Protein AF-A0A401MTK4-F1 (afdb_monomer_lite)

Structure (mmCIF, N/CA/C/O backbone):
data_AF-A0A401MTK4-F1
#
_entry.id   AF-A0A401MTK4-F1
#
loop_
_atom_site.group_PDB
_atom_site.id
_atom_site.type_symbol
_atom_site.label_atom_id
_atom_site.label_alt_id
_atom_site.label_comp_id
_atom_site.label_asym_id
_atom_site.label_entity_id
_atom_site.label_seq_id
_atom_site.pdbx_PDB_ins_code
_atom_site.Cartn_x
_atom_site.Cartn_y
_atom_site.Cartn_z
_atom_site.occupancy
_atom_site.B_iso_or_equiv
_atom_site.auth_seq_id
_atom_site.auth_comp_id
_atom_site.auth_asym_id
_atom_site.auth_atom_id
_atom_site.pdbx_PDB_model_num
ATOM 1 N N . MET A 1 1 ? -5.168 1.038 17.401 1.00 75.38 1 MET A N 1
ATOM 2 C CA . MET A 1 1 ? -4.964 1.271 15.960 1.00 75.38 1 MET A CA 1
ATOM 3 C C . MET A 1 1 ? -3.883 0.326 15.489 1.00 75.38 1 MET A C 1
ATOM 5 O O . MET A 1 1 ? -2.798 0.343 16.060 1.00 75.38 1 MET A O 1
ATOM 9 N N . GLU A 1 2 ? -4.207 -0.512 14.514 1.00 85.44 2 GLU A N 1
ATOM 10 C CA . GLU A 1 2 ? -3.263 -1.428 13.870 1.00 85.44 2 GLU A CA 1
ATOM 11 C C . GLU A 1 2 ? -2.859 -0.845 12.517 1.00 85.44 2 GLU A C 1
ATOM 13 O O . GLU A 1 2 ? -3.695 -0.261 11.828 1.00 85.44 2 GLU A O 1
ATOM 18 N N . VAL A 1 3 ? -1.583 -0.963 12.153 1.00 85.94 3 VAL A N 1
ATOM 19 C CA . VAL A 1 3 ? -1.056 -0.510 10.862 1.00 85.94 3 VAL A CA 1
ATOM 20 C C . VAL A 1 3 ? -0.206 -1.632 10.281 1.00 85.94 3 VAL A C 1
ATOM 22 O O . VAL A 1 3 ? 0.667 -2.158 10.970 1.00 85.94 3 VAL A O 1
ATOM 25 N N . SER A 1 4 ? -0.439 -1.977 9.017 1.00 86.81 4 SER A N 1
ATOM 26 C CA . SER A 1 4 ? 0.327 -2.978 8.278 1.00 86.81 4 SER A CA 1
ATOM 27 C C . SER A 1 4 ? 0.837 -2.429 6.943 1.00 86.81 4 SER A C 1
ATOM 29 O O . SER A 1 4 ? 0.211 -1.586 6.295 1.00 86.81 4 SER A O 1
ATOM 31 N N . GLY A 1 5 ? 2.016 -2.904 6.537 1.00 87.69 5 GLY A N 1
ATOM 32 C CA . GLY A 1 5 ? 2.733 -2.445 5.348 1.00 87.69 5 GLY A CA 1
ATOM 33 C C . GLY A 1 5 ? 4.020 -1.663 5.658 1.00 87.69 5 GLY A C 1
ATOM 34 O O . GLY A 1 5 ? 4.431 -1.580 6.815 1.00 87.69 5 GLY A O 1
ATOM 35 N N . PRO A 1 6 ? 4.686 -1.107 4.629 1.00 91.44 6 PRO A N 1
ATOM 36 C CA . PRO A 1 6 ? 4.268 -1.116 3.230 1.00 91.44 6 PRO A CA 1
ATOM 37 C C . PRO A 1 6 ? 4.324 -2.514 2.608 1.00 91.44 6 PRO A C 1
ATOM 39 O O . PRO A 1 6 ? 5.186 -3.328 2.947 1.00 91.44 6 PRO A O 1
ATOM 42 N N . PHE A 1 7 ? 3.413 -2.775 1.682 1.00 90.94 7 PHE A N 1
ATOM 43 C CA . PHE A 1 7 ? 3.381 -3.989 0.876 1.00 90.94 7 PHE A CA 1
ATOM 44 C C . PHE A 1 7 ? 3.067 -3.651 -0.583 1.00 90.94 7 PHE A C 1
ATOM 46 O O . PHE A 1 7 ? 2.560 -2.570 -0.900 1.00 90.94 7 PHE A O 1
ATOM 53 N N . ARG A 1 8 ? 3.360 -4.590 -1.474 1.00 89.69 8 ARG A N 1
ATOM 54 C CA . ARG A 1 8 ? 2.911 -4.582 -2.870 1.00 89.69 8 ARG A CA 1
ATOM 55 C C . ARG A 1 8 ? 2.005 -5.779 -3.115 1.00 89.69 8 ARG A C 1
ATOM 57 O O . ARG A 1 8 ? 2.086 -6.770 -2.394 1.00 89.69 8 ARG A O 1
ATOM 64 N N . ASP A 1 9 ? 1.170 -5.680 -4.133 1.00 83.88 9 ASP A N 1
ATOM 65 C CA . ASP A 1 9 ? 0.361 -6.803 -4.594 1.00 83.88 9 ASP A CA 1
ATOM 66 C C . ASP A 1 9 ? 1.176 -7.695 -5.548 1.00 83.88 9 ASP A C 1
ATOM 68 O O . ASP A 1 9 ? 1.879 -7.170 -6.414 1.00 83.88 9 ASP A O 1
ATOM 72 N N . GLU A 1 10 ? 1.097 -9.021 -5.409 1.00 79.81 10 GLU A N 1
ATOM 73 C CA . GLU A 1 10 ? 1.789 -9.966 -6.311 1.00 79.81 10 GLU A CA 1
ATOM 74 C C . GLU A 1 10 ? 1.328 -9.863 -7.767 1.00 79.81 10 GLU A C 1
ATOM 76 O O . GLU A 1 10 ? 2.110 -10.115 -8.683 1.00 79.81 10 GLU A O 1
ATOM 81 N N . THR A 1 11 ? 0.071 -9.488 -7.994 1.00 75.00 11 THR A N 1
ATOM 82 C CA . THR A 1 11 ? -0.554 -9.441 -9.321 1.00 75.00 11 THR A CA 1
ATOM 83 C C . THR A 1 11 ? -0.434 -8.071 -9.988 1.00 75.00 11 THR A C 1
ATOM 85 O O . THR A 1 11 ? -0.789 -7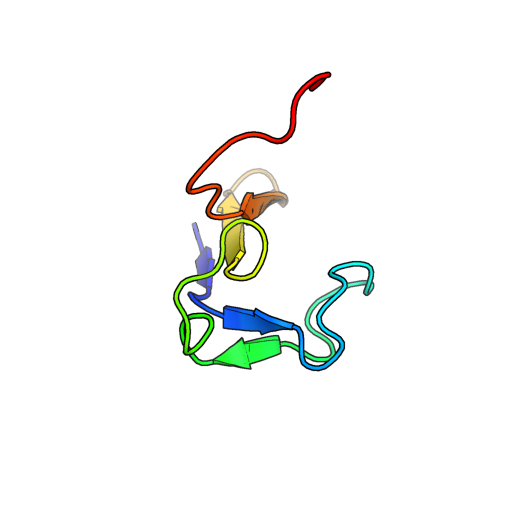.918 -11.155 1.00 75.00 11 THR A O 1
ATOM 88 N N . GLY A 1 12 ? 0.056 -7.058 -9.263 1.00 66.00 12 GLY A N 1
ATOM 89 C CA . GLY A 1 12 ? 0.138 -5.673 -9.737 1.00 66.00 12 GLY A CA 1
ATOM 90 C C . GLY A 1 12 ? -1.209 -4.937 -9.780 1.00 66.00 12 GLY A C 1
ATOM 91 O O . GLY A 1 12 ? -1.230 -3.733 -10.032 1.00 66.00 12 GLY A O 1
ATOM 92 N N . ALA A 1 13 ? -2.322 -5.618 -9.490 1.00 67.00 13 ALA A N 1
ATOM 93 C CA . ALA A 1 13 ? -3.656 -5.041 -9.405 1.00 67.00 13 ALA A CA 1
ATOM 94 C C . ALA A 1 13 ? -4.257 -5.328 -8.025 1.00 67.00 13 ALA A C 1
ATOM 96 O O . ALA A 1 13 ? -4.648 -6.448 -7.711 1.00 67.00 13 ALA A O 1
ATOM 97 N N . PHE A 1 14 ? -4.355 -4.291 -7.194 1.00 66.00 14 PHE A N 1
ATOM 98 C CA . PHE A 1 14 ? -4.965 -4.422 -5.877 1.00 66.00 14 PHE A CA 1
ATOM 99 C C . PHE A 1 14 ? -6.487 -4.529 -6.016 1.00 66.00 14 PHE A C 1
ATOM 101 O O . PHE A 1 14 ? -7.149 -3.522 -6.254 1.00 66.00 14 PHE A O 1
ATOM 108 N N . HIS A 1 15 ? -7.039 -5.739 -5.909 1.00 60.81 15 HIS A N 1
ATOM 109 C CA . HIS A 1 15 ? -8.491 -5.974 -5.930 1.00 60.81 15 HIS A CA 1
ATOM 110 C C . HIS A 1 15 ? -8.898 -7.254 -5.172 1.00 60.81 15 HIS A C 1
ATOM 112 O O . HIS A 1 15 ? -9.897 -7.893 -5.503 1.00 60.81 15 HIS A O 1
ATOM 118 N N . HIS A 1 16 ? -8.122 -7.647 -4.157 1.00 62.19 16 HIS A N 1
ATOM 119 C CA . HIS A 1 16 ? -8.395 -8.854 -3.369 1.00 62.19 16 HIS A CA 1
ATOM 120 C C . HIS A 1 16 ? -9.147 -8.518 -2.085 1.00 62.19 16 HIS A C 1
ATOM 122 O O . HIS A 1 16 ? -8.889 -7.506 -1.437 1.00 62.19 16 HIS A O 1
ATOM 128 N N . VAL A 1 17 ? -10.074 -9.393 -1.701 1.00 63.38 17 VAL A N 1
ATOM 129 C CA . VAL A 1 17 ? -10.718 -9.326 -0.386 1.00 63.38 17 VAL A CA 1
ATOM 130 C C . VAL A 1 17 ? -9.687 -9.726 0.673 1.00 63.38 17 VAL A C 1
ATOM 132 O O . VAL A 1 17 ? -9.136 -10.823 0.620 1.00 63.38 17 VAL A O 1
ATOM 135 N N . GLY A 1 18 ? -9.445 -8.846 1.646 1.00 68.50 18 GLY A N 1
ATOM 136 C CA . GLY A 1 18 ? -8.547 -9.109 2.772 1.00 68.50 18 GLY A CA 1
ATOM 137 C C . GLY A 1 18 ? -7.057 -8.942 2.447 1.00 68.50 18 GLY A C 1
ATOM 138 O O . GLY A 1 18 ? -6.640 -7.986 1.788 1.00 68.50 18 GLY A O 1
ATOM 139 N N . ASP A 1 19 ? -6.241 -9.854 2.978 1.00 69.44 19 ASP A N 1
ATOM 140 C CA . ASP A 1 19 ? -4.773 -9.749 3.002 1.00 69.44 19 ASP A CA 1
ATOM 141 C C . ASP A 1 19 ? -4.075 -10.669 1.985 1.00 69.44 19 ASP A C 1
ATOM 143 O O . ASP A 1 19 ? -2.848 -10.779 1.965 1.00 69.44 19 ASP A O 1
ATOM 147 N N . SER A 1 20 ? -4.847 -11.346 1.134 1.00 73.62 20 SER A N 1
ATOM 148 C CA . SER A 1 20 ? -4.322 -12.256 0.116 1.00 73.62 20 SER A CA 1
ATOM 149 C C . SER A 1 20 ? -3.391 -11.524 -0.857 1.00 73.62 20 SER A C 1
ATOM 151 O O . SER A 1 20 ? -3.681 -10.400 -1.259 1.00 73.62 20 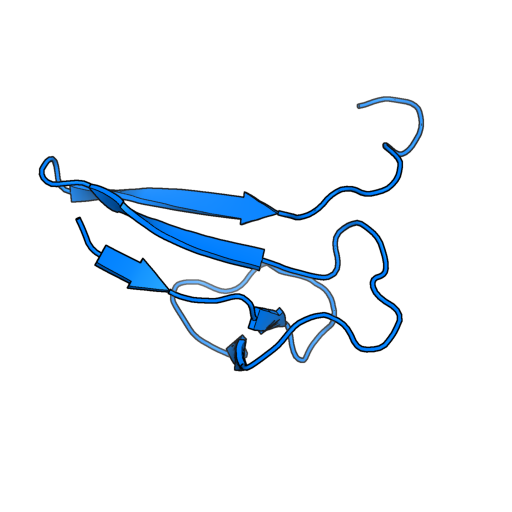SER A O 1
ATOM 153 N N . HIS A 1 21 ? -2.292 -12.177 -1.252 1.00 79.81 21 HIS A N 1
ATOM 154 C CA . HIS A 1 21 ? -1.324 -11.676 -2.245 1.00 79.81 21 HIS A CA 1
ATOM 155 C C . HIS A 1 21 ? -0.545 -10.408 -1.845 1.00 79.81 21 HIS A C 1
ATOM 157 O O . HIS A 1 21 ? 0.081 -9.766 -2.693 1.00 79.81 21 HIS A O 1
ATOM 163 N N . ARG A 1 22 ? -0.525 -10.045 -0.552 1.00 88.19 22 ARG A N 1
ATOM 164 C CA . ARG A 1 22 ? 0.353 -8.982 -0.045 1.00 88.19 22 ARG A CA 1
ATOM 165 C C . ARG A 1 22 ? 1.782 -9.487 0.102 1.00 88.19 22 ARG A C 1
ATOM 167 O O . ARG A 1 22 ? 2.069 -10.312 0.968 1.00 88.19 22 ARG A O 1
ATOM 174 N N . VAL A 1 23 ? 2.701 -8.911 -0.666 1.00 89.25 23 VAL A N 1
ATOM 175 C CA . VAL A 1 23 ? 4.139 -9.111 -0.465 1.00 89.25 23 VAL A CA 1
ATOM 176 C C . VAL A 1 23 ? 4.699 -7.977 0.380 1.00 89.25 23 VAL A C 1
ATOM 178 O O . VAL A 1 23 ? 4.583 -6.817 -0.028 1.00 89.25 23 VAL A O 1
ATOM 181 N N . PRO A 1 24 ? 5.367 -8.273 1.509 1.00 90.81 24 PRO A N 1
ATOM 182 C CA . PRO A 1 24 ? 6.050 -7.255 2.290 1.00 90.81 24 PRO A CA 1
ATOM 183 C C . PRO A 1 24 ? 7.031 -6.428 1.449 1.00 90.81 24 PRO A C 1
ATOM 185 O O . PRO A 1 24 ? 7.760 -6.946 0.594 1.00 90.81 24 PRO A O 1
ATOM 188 N N . GLY A 1 25 ? 7.072 -5.131 1.739 1.00 88.69 25 GLY A N 1
ATOM 189 C CA . GLY A 1 25 ? 7.973 -4.179 1.108 1.00 88.69 25 GLY A CA 1
ATOM 190 C C . GLY A 1 25 ? 7.335 -3.368 -0.016 1.00 88.69 25 GLY A C 1
ATOM 191 O O . GLY A 1 25 ? 6.289 -3.699 -0.570 1.00 88.69 25 GLY A O 1
ATOM 192 N N . VAL A 1 26 ? 8.007 -2.268 -0.345 1.00 89.38 26 VAL A N 1
ATOM 193 C CA . VAL A 1 26 ? 7.606 -1.352 -1.418 1.00 89.38 26 VAL A CA 1
ATOM 194 C C . VAL A 1 26 ? 7.687 -2.016 -2.795 1.00 89.38 26 VAL A C 1
ATOM 196 O O . VAL A 1 26 ? 8.413 -2.995 -2.989 1.00 89.38 26 VAL A O 1
ATOM 199 N N . HIS A 1 27 ? 6.987 -1.448 -3.778 1.00 85.56 27 HIS A N 1
ATOM 200 C CA . HIS A 1 27 ? 7.215 -1.790 -5.181 1.00 85.56 27 HIS A CA 1
ATOM 201 C C . HIS A 1 27 ? 8.699 -1.553 -5.530 1.00 85.56 27 HIS A C 1
ATOM 203 O O . HIS A 1 27 ? 9.193 -0.459 -5.237 1.00 85.56 27 HIS A O 1
ATOM 209 N N . PRO A 1 28 ? 9.420 -2.514 -6.147 1.00 85.50 28 PRO A N 1
ATOM 210 C CA . PRO A 1 28 ? 10.864 -2.403 -6.392 1.00 85.50 28 PRO A CA 1
ATOM 211 C C . PRO A 1 28 ? 11.263 -1.136 -7.154 1.00 85.50 28 PRO A C 1
ATOM 213 O O . PRO A 1 28 ? 12.238 -0.477 -6.811 1.00 85.50 28 PRO A O 1
ATOM 216 N N . GLU A 1 29 ? 10.452 -0.751 -8.137 1.00 87.25 29 GLU A N 1
ATOM 217 C CA . GLU A 1 29 ? 10.666 0.452 -8.954 1.00 87.25 29 GLU A CA 1
ATOM 218 C C . GLU A 1 29 ? 10.093 1.732 -8.325 1.00 87.25 29 GLU A C 1
ATOM 220 O O . GLU A 1 29 ? 1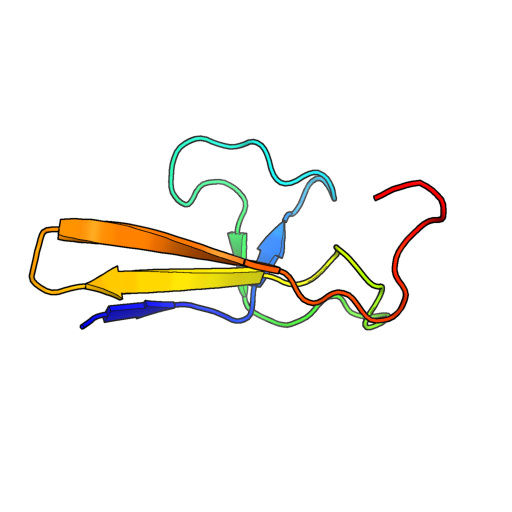0.144 2.797 -8.930 1.00 87.25 29 GLU A O 1
ATOM 225 N N . ARG A 1 30 ? 9.492 1.640 -7.128 1.00 83.44 30 ARG A N 1
ATOM 226 C CA . ARG A 1 30 ? 8.711 2.717 -6.489 1.00 83.44 30 ARG A CA 1
ATOM 227 C C . ARG A 1 30 ? 7.665 3.341 -7.421 1.00 83.44 30 ARG A C 1
ATOM 229 O O . ARG A 1 30 ? 7.354 4.524 -7.305 1.00 83.44 30 ARG A O 1
ATOM 236 N N . ALA A 1 31 ? 7.120 2.526 -8.324 1.00 80.38 31 ALA A N 1
ATOM 237 C CA . ALA A 1 31 ? 6.075 2.937 -9.242 1.00 80.38 31 ALA A CA 1
ATOM 238 C C . ALA A 1 31 ? 4.865 3.474 -8.463 1.00 80.38 31 ALA A C 1
ATOM 240 O O . ALA A 1 31 ? 4.445 2.892 -7.452 1.00 80.38 31 ALA A O 1
ATOM 241 N N . GLY A 1 32 ? 4.299 4.583 -8.946 1.00 83.38 32 GLY A N 1
ATOM 242 C CA . GLY A 1 32 ? 3.012 5.075 -8.471 1.00 83.38 32 GLY A CA 1
ATOM 243 C C . GLY A 1 32 ? 1.951 3.987 -8.600 1.00 83.38 32 GLY A C 1
ATOM 244 O O . GLY A 1 32 ? 2.010 3.153 -9.498 1.00 83.38 32 GLY A O 1
ATOM 245 N N . TYR A 1 33 ? 1.000 3.977 -7.672 1.00 86.00 33 TYR A N 1
ATOM 246 C CA . TYR A 1 33 ? -0.053 2.970 -7.558 1.00 86.00 33 TYR A CA 1
ATOM 247 C C . TYR A 1 33 ? 0.419 1.546 -7.192 1.00 86.00 33 TYR A C 1
ATOM 249 O O . TYR A 1 33 ? -0.432 0.692 -6.961 1.00 86.00 33 TYR A O 1
ATOM 257 N N . GLY A 1 34 ? 1.726 1.280 -7.058 1.00 87.38 34 GLY A N 1
ATOM 258 C CA . GLY A 1 34 ? 2.265 -0.066 -6.795 1.00 87.38 34 GLY A CA 1
ATOM 259 C C . GLY A 1 34 ? 2.577 -0.403 -5.331 1.00 87.38 34 GLY A C 1
ATOM 260 O O . GLY A 1 34 ? 2.958 -1.534 -5.037 1.00 87.38 34 GLY A O 1
ATOM 261 N N . THR A 1 35 ? 2.474 0.558 -4.407 1.00 89.50 35 THR A N 1
ATOM 262 C CA . THR A 1 35 ? 2.752 0.355 -2.971 1.00 89.50 35 THR A CA 1
ATOM 263 C C . THR A 1 35 ? 1.549 0.751 -2.130 1.00 89.50 35 THR A C 1
ATOM 265 O O . THR A 1 35 ? 0.944 1.799 -2.370 1.00 89.50 35 THR A O 1
ATOM 268 N N . PHE A 1 36 ? 1.258 -0.054 -1.112 1.00 90.50 36 PHE A N 1
ATOM 269 C CA . PHE A 1 36 ? 0.083 0.074 -0.262 1.00 90.50 36 PHE A CA 1
ATOM 270 C C . PHE A 1 36 ? 0.430 -0.047 1.225 1.00 90.50 36 PHE A C 1
ATOM 272 O O . PHE A 1 36 ? 1.451 -0.630 1.598 1.00 90.50 36 PHE A O 1
ATOM 279 N N . ALA A 1 37 ? -0.442 0.490 2.072 1.00 90.88 37 ALA A N 1
ATOM 280 C CA . ALA A 1 37 ? -0.486 0.242 3.509 1.00 90.88 37 ALA A CA 1
ATOM 281 C C . ALA A 1 37 ? -1.948 0.118 3.950 1.00 90.88 37 ALA A C 1
ATOM 283 O O . ALA A 1 37 ? -2.838 0.673 3.303 1.00 90.88 37 ALA A O 1
ATOM 284 N N . ALA A 1 38 ? -2.196 -0.593 5.042 1.00 90.19 38 ALA A N 1
ATOM 285 C CA . ALA A 1 38 ? -3.526 -0.735 5.613 1.00 90.19 38 ALA A CA 1
ATOM 286 C C . ALA A 1 38 ? -3.514 -0.312 7.082 1.00 90.19 38 ALA A C 1
ATOM 288 O O . ALA A 1 38 ? -2.516 -0.495 7.783 1.00 90.19 38 ALA A O 1
ATOM 289 N N . SER A 1 39 ? -4.618 0.251 7.557 1.00 90.00 39 SER A N 1
ATOM 290 C CA . SER A 1 39 ? -4.819 0.499 8.978 1.00 90.00 39 SER A CA 1
ATOM 291 C C . SER A 1 39 ? -6.233 0.160 9.412 1.00 90.00 39 SER A C 1
ATOM 293 O O . SER A 1 39 ? -7.182 0.237 8.636 1.00 90.00 39 SER A O 1
ATOM 295 N N . LYS A 1 40 ? -6.358 -0.208 10.684 1.00 91.50 40 LYS A N 1
ATOM 296 C CA . LYS A 1 40 ? -7.639 -0.420 11.345 1.00 91.50 40 LYS A CA 1
ATOM 297 C C . LYS A 1 40 ? -7.752 0.514 12.537 1.00 91.50 40 LYS A C 1
ATOM 299 O O . LYS A 1 40 ? -6.892 0.502 13.433 1.00 91.50 40 LYS A O 1
ATOM 304 N N . ASP A 1 41 ? -8.780 1.351 12.526 1.00 90.38 41 ASP A N 1
ATOM 305 C CA . ASP A 1 41 ? -9.071 2.247 13.641 1.00 90.38 41 ASP A CA 1
ATOM 306 C C . ASP A 1 41 ? -9.830 1.524 14.770 1.00 90.38 41 ASP A C 1
ATOM 308 O O . ASP A 1 41 ? -10.126 0.331 14.690 1.00 90.38 41 ASP A O 1
ATOM 312 N N . LEU A 1 42 ? -10.048 2.221 15.889 1.00 94.19 42 LEU A N 1
ATOM 313 C CA . LEU A 1 42 ? -10.723 1.645 17.061 1.00 94.19 42 LEU A CA 1
ATOM 314 C C . LEU A 1 42 ? -12.229 1.461 16.850 1.00 94.19 42 LEU A C 1
ATOM 316 O O . LEU A 1 42 ? -12.834 0.643 17.539 1.00 94.19 42 LEU A O 1
ATOM 320 N N . ASP A 1 43 ? -12.800 2.183 15.889 1.00 93.50 43 ASP A N 1
ATOM 321 C CA . ASP A 1 43 ? -14.214 2.101 15.534 1.00 93.50 43 ASP A CA 1
ATOM 322 C C . ASP A 1 43 ? -14.486 0.919 14.587 1.00 93.50 43 ASP A C 1
ATOM 324 O O . ASP A 1 43 ? -15.634 0.594 14.289 1.00 93.50 43 ASP A O 1
ATOM 328 N N . GLY A 1 44 ? -13.425 0.230 14.154 1.00 88.81 44 GLY A N 1
ATOM 329 C CA . GLY A 1 44 ? -13.494 -0.941 13.295 1.00 88.81 44 GLY A CA 1
ATOM 330 C C . GLY A 1 44 ? -13.483 -0.614 11.807 1.00 88.81 44 GLY A C 1
ATOM 331 O O . GLY A 1 44 ? -13.641 -1.542 11.013 1.00 88.81 44 GLY A O 1
ATOM 332 N N . ASN A 1 45 ? -13.264 0.645 11.412 1.00 90.00 45 ASN A N 1
ATOM 333 C CA . ASN A 1 45 ? -13.083 0.976 10.004 1.00 90.00 45 ASN A CA 1
ATOM 334 C C . ASN A 1 45 ? -11.701 0.527 9.532 1.00 90.00 45 ASN A C 1
ATOM 336 O O . ASN A 1 45 ? -10.693 0.646 10.240 1.00 90.00 45 ASN A O 1
ATO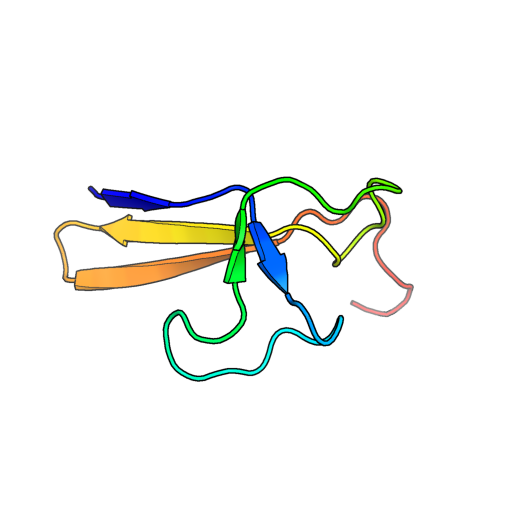M 340 N N . GLU A 1 46 ? -11.665 0.054 8.293 1.00 88.81 46 GLU A N 1
ATOM 341 C CA . GLU A 1 46 ? -10.452 -0.378 7.618 1.00 88.81 46 GLU A CA 1
ATOM 342 C C . GLU A 1 46 ? -10.109 0.622 6.520 1.00 88.81 46 GLU A C 1
ATOM 344 O O . GLU A 1 46 ? -10.914 0.926 5.638 1.00 88.81 46 GLU A O 1
ATOM 349 N N . TRP A 1 47 ? -8.895 1.149 6.590 1.00 87.38 47 TRP A N 1
ATOM 350 C CA . TRP A 1 47 ? -8.380 2.143 5.668 1.00 87.38 47 TRP A CA 1
ATOM 351 C C . TRP A 1 47 ? -7.276 1.529 4.821 1.00 87.38 47 TRP A C 1
ATOM 353 O O . TRP A 1 47 ? -6.346 0.916 5.344 1.00 87.38 47 TRP A O 1
ATOM 363 N N . PHE A 1 48 ? -7.342 1.762 3.511 1.00 86.75 48 PHE A N 1
ATOM 364 C CA . PHE A 1 48 ? -6.260 1.454 2.582 1.00 86.75 48 PHE A CA 1
ATOM 365 C C . PHE A 1 48 ? -5.623 2.734 2.068 1.00 86.75 48 PHE A C 1
ATOM 367 O O . PHE A 1 48 ? -6.296 3.649 1.594 1.00 86.75 48 PHE A O 1
ATOM 374 N N . LEU A 1 49 ? -4.300 2.775 2.139 1.00 88.81 49 LEU A N 1
ATOM 375 C CA . L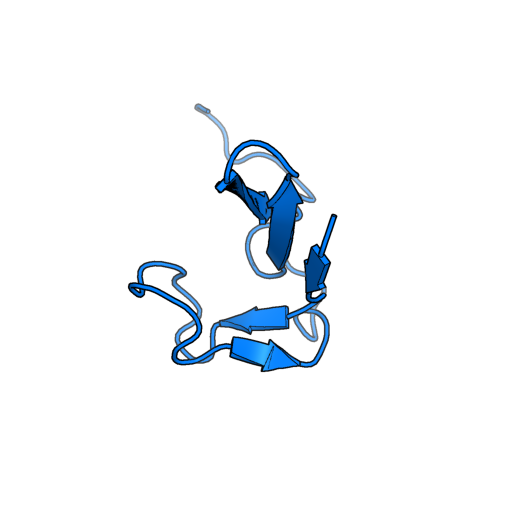EU A 1 49 ? -3.475 3.848 1.625 1.00 88.81 49 LEU A CA 1
ATOM 376 C C . LEU A 1 49 ? -2.711 3.329 0.413 1.00 88.81 49 LEU A C 1
ATOM 378 O O . LEU A 1 49 ? -2.150 2.236 0.448 1.00 88.81 49 LEU A O 1
ATOM 382 N N . GLN A 1 50 ? -2.656 4.138 -0.640 1.00 89.88 50 GLN A N 1
ATOM 383 C CA . GLN A 1 50 ? -1.902 3.848 -1.853 1.00 89.88 50 GLN A CA 1
ATOM 384 C C . GLN A 1 50 ? -0.917 4.982 -2.115 1.00 89.88 50 GLN A C 1
ATOM 386 O O . GLN A 1 50 ? -1.281 6.159 -2.089 1.00 89.88 50 GLN A O 1
ATOM 391 N N . VAL A 1 51 ? 0.337 4.630 -2.389 1.00 89.50 51 VAL A N 1
ATOM 392 C CA . VAL A 1 51 ? 1.349 5.604 -2.799 1.00 89.50 51 VAL A CA 1
ATOM 393 C C . VAL A 1 51 ? 1.085 6.001 -4.245 1.00 89.50 51 VAL A C 1
ATOM 395 O O . VAL A 1 51 ? 1.123 5.162 -5.142 1.00 89.50 51 VAL A O 1
ATOM 398 N N . VAL A 1 52 ? 0.858 7.290 -4.481 1.00 88.56 52 VAL A N 1
ATOM 399 C CA . VAL A 1 52 ? 0.683 7.860 -5.820 1.00 88.56 52 VAL A CA 1
ATOM 400 C C . VAL A 1 52 ? 1.792 8.881 -6.042 1.00 88.56 52 VAL A C 1
ATOM 402 O O . VAL A 1 52 ? 1.794 9.932 -5.409 1.00 88.56 52 VAL A O 1
ATOM 405 N N . THR A 1 53 ? 2.759 8.546 -6.899 1.00 87.62 53 THR A N 1
ATOM 406 C CA . THR A 1 53 ? 3.892 9.429 -7.231 1.00 87.62 53 THR A CA 1
ATOM 407 C C . THR A 1 53 ? 3.483 10.528 -8.206 1.00 87.62 53 THR A C 1
ATOM 409 O O . THR A 1 53 ? 3.849 11.682 -8.025 1.00 87.62 53 THR A O 1
ATOM 412 N N . GLU A 1 54 ? 2.682 10.172 -9.206 1.00 87.38 54 GLU A N 1
ATOM 413 C CA . GLU A 1 54 ? 2.067 11.078 -10.168 1.00 87.38 54 GLU A CA 1
ATOM 414 C C . GLU A 1 54 ? 0.633 10.608 -10.402 1.00 87.38 54 GLU A C 1
ATOM 416 O O . GLU A 1 54 ? 0.379 9.408 -10.544 1.00 87.38 54 GLU A O 1
ATOM 421 N N . ARG A 1 55 ? -0.322 11.541 -10.385 1.00 83.19 55 ARG A N 1
ATOM 422 C CA . ARG A 1 55 ? -1.721 11.215 -10.661 1.00 83.19 55 ARG A CA 1
ATOM 423 C C . ARG A 1 55 ? -1.920 11.104 -12.163 1.00 83.19 55 ARG A C 1
ATOM 425 O O . ARG A 1 55 ? -1.598 12.039 -12.890 1.00 83.19 55 ARG A O 1
ATOM 432 N N . ALA A 1 56 ? -2.495 9.992 -12.613 1.00 80.12 56 ALA A N 1
ATOM 433 C CA . ALA A 1 56 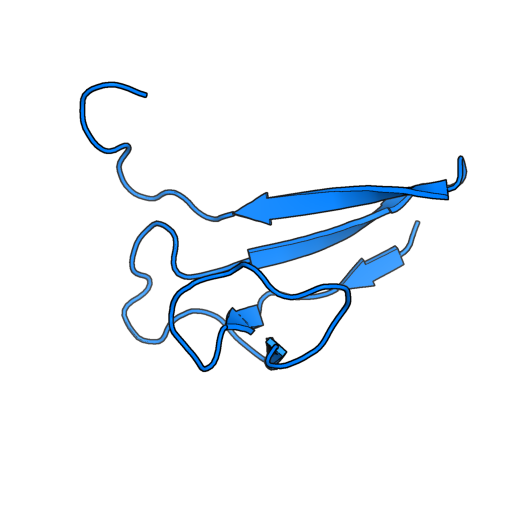? -2.913 9.875 -14.003 1.00 80.12 56 ALA A CA 1
ATOM 434 C C . ALA A 1 56 ? -3.945 10.976 -14.335 1.00 80.12 56 ALA A C 1
ATOM 436 O O . ALA A 1 56 ? -4.817 11.258 -13.504 1.00 80.12 56 ALA A O 1
ATOM 437 N N . PRO A 1 57 ? -3.866 11.611 -15.518 1.00 84.00 57 PRO A N 1
ATOM 438 C CA . PRO A 1 57 ? -4.810 12.651 -15.902 1.00 84.00 57 PRO A CA 1
ATOM 439 C C . PRO A 1 57 ? -6.249 12.117 -15.896 1.00 84.00 57 PRO A C 1
ATOM 441 O O . PRO A 1 57 ? -6.524 11.039 -16.420 1.00 84.00 57 PRO A O 1
ATOM 444 N N . GLY A 1 58 ? -7.165 12.891 -15.303 1.00 74.00 58 GLY A N 1
ATOM 445 C CA . GLY A 1 58 ? -8.592 12.554 -15.219 1.00 74.00 58 GLY A CA 1
ATOM 446 C C . GLY A 1 58 ? -9.068 11.934 -13.898 1.00 74.00 58 GLY A C 1
ATOM 447 O O . GLY A 1 58 ? -10.148 11.343 -13.892 1.00 74.00 58 GLY A O 1
ATOM 448 N N . ARG A 1 59 ? -8.316 12.064 -12.792 1.00 58.38 59 ARG A N 1
ATOM 449 C CA . ARG A 1 59 ? -8.740 11.610 -11.453 1.00 58.38 59 ARG A CA 1
ATOM 450 C C . ARG A 1 59 ? -8.362 12.548 -10.304 1.00 58.38 59 ARG A C 1
ATOM 452 O O . ARG A 1 59 ? -7.178 12.938 -10.188 1.00 58.38 59 ARG A O 1
#

pLDDT: mean 83.18, std 9.14, range [58.38, 94.19]

Sequence (59 aa):
MEVSGPFRDETGAFHHVGDSHRVPGVHPERAGYGTFAASKDLDGNEWFLQVVTERAPGR

Foldseek 3Di:
DDKDAFWFAQVQDPDDDPDPRTDHDADPVNAFQGTKMWDADPVGDIDIDGGGPDDDPPD

Radius of gyration: 12.07 Å; chains: 1; bounding box: 25×25×33 Å

Secondary structure (DSSP, 8-state):
-EEEEEEEETTSS---STTTTEEES--TT--TTS-EEEEE-TTS-EEEEE--SSPPTT-